Protein AF-A0A1C6CIG7-F1 (afdb_monomer_lite)

pLDDT: mean 85.53, std 14.02, range [39.88, 97.81]

Structure (mmCIF, N/CA/C/O backbone):
data_AF-A0A1C6CIG7-F1
#
_entry.id   AF-A0A1C6CIG7-F1
#
loop_
_atom_site.group_PDB
_atom_site.id
_atom_site.type_symbol
_atom_site.label_atom_id
_atom_site.label_alt_id
_atom_site.label_comp_id
_atom_site.label_asym_id
_atom_site.label_entity_id
_atom_site.label_seq_id
_atom_site.pdbx_PDB_ins_code
_atom_site.Cartn_x
_atom_site.Cartn_y
_atom_site.Cartn_z
_atom_site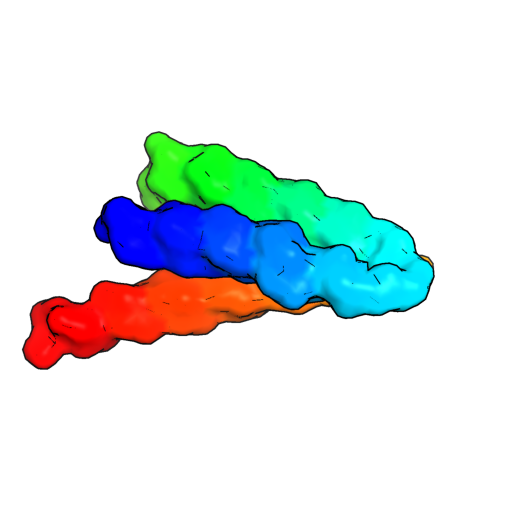.occupancy
_atom_site.B_iso_or_equiv
_atom_site.auth_seq_id
_atom_site.auth_comp_id
_atom_site.auth_asym_id
_atom_site.auth_atom_id
_atom_site.pdbx_PDB_model_num
ATOM 1 N N . MET A 1 1 ? -12.835 -7.648 7.435 1.00 53.84 1 MET A N 1
ATOM 2 C CA . MET A 1 1 ? -11.448 -8.149 7.273 1.00 53.84 1 MET A CA 1
ATOM 3 C C . MET A 1 1 ? -11.303 -9.169 6.145 1.00 53.84 1 MET A C 1
ATOM 5 O O . MET A 1 1 ? -10.548 -8.856 5.241 1.00 53.84 1 MET A O 1
ATOM 9 N N . LYS A 1 2 ? -12.043 -10.296 6.100 1.00 57.88 2 LYS A N 1
ATOM 10 C CA . LYS A 1 2 ? -11.962 -11.260 4.968 1.00 57.88 2 LYS A CA 1
ATOM 11 C C . LYS A 1 2 ? -12.111 -10.609 3.576 1.00 57.88 2 LYS A C 1
ATOM 13 O O . LYS A 1 2 ? -11.256 -10.795 2.729 1.00 57.88 2 LYS A O 1
ATOM 18 N N . ASN A 1 3 ? -13.101 -9.727 3.405 1.00 78.31 3 ASN A N 1
ATOM 19 C CA . ASN A 1 3 ? -13.340 -8.995 2.149 1.00 78.31 3 ASN A CA 1
ATOM 20 C C . ASN A 1 3 ? -12.142 -8.113 1.706 1.00 78.31 3 ASN A C 1
ATOM 22 O O . ASN A 1 3 ? -11.829 -8.041 0.523 1.00 78.31 3 ASN A O 1
ATOM 26 N N . LEU A 1 4 ? -11.422 -7.496 2.651 1.00 81.31 4 LEU A N 1
ATOM 27 C CA . LEU A 1 4 ? -10.256 -6.655 2.354 1.00 81.31 4 LEU A CA 1
ATOM 28 C C . LEU A 1 4 ? -9.069 -7.498 1.873 1.00 81.31 4 LEU A C 1
ATOM 30 O O . LEU A 1 4 ? -8.492 -7.198 0.833 1.00 81.31 4 LEU A O 1
ATOM 34 N N . GLU A 1 5 ? -8.723 -8.561 2.603 1.00 81.75 5 GLU A N 1
ATOM 35 C CA . GLU A 1 5 ? -7.619 -9.447 2.214 1.00 81.75 5 GLU A CA 1
ATOM 36 C C . GLU A 1 5 ? -7.889 -10.120 0.861 1.00 81.75 5 GLU A C 1
ATOM 38 O O . GLU A 1 5 ? -6.992 -10.173 0.020 1.00 81.75 5 GLU A O 1
ATOM 43 N N . ASP A 1 6 ? -9.126 -10.559 0.613 1.00 84.50 6 ASP A N 1
ATOM 44 C CA . ASP A 1 6 ? -9.527 -11.169 -0.658 1.00 84.50 6 ASP A CA 1
ATOM 45 C C . ASP A 1 6 ? -9.373 -10.185 -1.832 1.00 84.50 6 ASP A C 1
ATOM 47 O O . ASP A 1 6 ? -8.773 -10.533 -2.849 1.00 84.50 6 ASP A O 1
ATOM 51 N N . ARG A 1 7 ? -9.799 -8.922 -1.668 1.00 83.50 7 ARG A N 1
ATOM 52 C CA . ARG A 1 7 ? -9.645 -7.866 -2.691 1.00 83.50 7 ARG A CA 1
ATOM 53 C C . ARG A 1 7 ? -8.184 -7.510 -2.969 1.00 83.50 7 ARG A C 1
ATOM 55 O O . ARG A 1 7 ? -7.828 -7.218 -4.112 1.00 83.50 7 ARG A O 1
ATOM 62 N N . LEU A 1 8 ? -7.324 -7.526 -1.949 1.00 82.06 8 LEU A N 1
ATOM 63 C CA . LEU A 1 8 ? -5.886 -7.297 -2.132 1.00 82.06 8 LEU A CA 1
ATOM 64 C C . LEU A 1 8 ? -5.225 -8.485 -2.846 1.00 82.06 8 LEU A C 1
ATOM 66 O O . LEU A 1 8 ? -4.404 -8.282 -3.742 1.00 82.06 8 LEU A O 1
ATOM 70 N N . ASN A 1 9 ? -5.611 -9.716 -2.504 1.00 82.81 9 ASN A N 1
ATOM 71 C CA . ASN A 1 9 ? -5.141 -10.920 -3.189 1.00 82.81 9 ASN A CA 1
ATOM 72 C C . ASN A 1 9 ? -5.581 -10.958 -4.658 1.00 82.81 9 ASN A C 1
ATOM 74 O O . ASN A 1 9 ? -4.761 -11.228 -5.535 1.00 82.81 9 ASN A O 1
ATOM 78 N N . GLU A 1 10 ? -6.836 -10.616 -4.952 1.00 82.75 10 GLU A N 1
ATOM 79 C CA . GLU A 1 10 ? -7.340 -10.509 -6.324 1.00 82.75 10 GLU A CA 1
ATOM 80 C C . GLU A 1 10 ? -6.573 -9.448 -7.126 1.00 82.75 10 GLU A C 1
ATOM 82 O O . GLU A 1 10 ? -6.202 -9.683 -8.279 1.00 82.75 10 GLU A O 1
ATOM 87 N N . ALA A 1 11 ? -6.269 -8.297 -6.520 1.00 78.81 11 ALA A N 1
ATOM 88 C CA . ALA A 1 11 ? -5.502 -7.242 -7.175 1.00 78.81 11 ALA A CA 1
ATOM 89 C C . ALA A 1 11 ? -4.069 -7.676 -7.523 1.00 78.81 11 ALA A C 1
ATOM 91 O O . ALA A 1 11 ? -3.572 -7.293 -8.583 1.00 78.81 11 ALA A O 1
ATOM 92 N N . MET A 1 12 ? -3.424 -8.505 -6.691 1.00 78.19 12 MET A N 1
ATOM 93 C CA . MET A 1 12 ? -2.115 -9.091 -7.020 1.00 78.19 12 MET A CA 1
ATOM 94 C C . MET A 1 12 ? -2.173 -9.981 -8.268 1.00 78.19 12 MET A C 1
ATOM 96 O O . MET A 1 12 ? -1.193 -10.054 -9.001 1.00 78.19 12 MET A O 1
ATOM 100 N N . VAL A 1 13 ? -3.303 -10.640 -8.536 1.00 74.00 13 VAL A N 1
ATOM 101 C CA . VAL A 1 13 ? -3.453 -11.553 -9.682 1.00 74.00 13 VAL A CA 1
ATOM 102 C C . VAL A 1 13 ? -3.914 -10.811 -10.941 1.00 74.00 13 VAL A C 1
ATOM 104 O O . VAL A 1 13 ? -3.390 -11.046 -12.026 1.00 74.00 13 VAL A O 1
ATOM 107 N N . THR A 1 14 ? -4.878 -9.897 -10.817 1.00 71.25 14 THR A N 1
ATOM 108 C CA . THR A 1 14 ? -5.562 -9.260 -11.959 1.00 71.25 14 THR A CA 1
ATOM 109 C C . THR A 1 14 ? -4.829 -8.042 -12.513 1.00 71.25 14 THR A C 1
ATOM 111 O O . THR A 1 14 ? -4.780 -7.859 -13.727 1.00 71.25 14 THR A O 1
ATOM 114 N N . ARG A 1 15 ? -4.201 -7.227 -11.655 1.00 64.69 15 ARG A N 1
ATOM 115 C CA . ARG A 1 15 ? -3.463 -6.019 -12.078 1.00 64.69 15 ARG A CA 1
ATOM 116 C C . ARG A 1 15 ? -2.030 -6.304 -12.527 1.00 64.69 15 ARG A C 1
ATOM 118 O O . ARG A 1 15 ? -1.299 -5.383 -12.869 1.00 64.69 15 ARG A O 1
ATOM 125 N N . CYS A 1 16 ? -1.638 -7.577 -12.553 1.00 59.00 16 CYS A N 1
ATOM 126 C CA . CYS A 1 16 ? -0.291 -8.013 -12.910 1.00 59.00 16 CYS A CA 1
ATOM 127 C C . CYS A 1 16 ? -0.186 -8.641 -14.314 1.00 59.00 16 CYS A C 1
ATOM 129 O O . CYS A 1 16 ? 0.826 -9.273 -14.623 1.00 59.00 16 CYS A O 1
ATOM 131 N N . TYR A 1 17 ? -1.160 -8.425 -15.206 1.00 49.53 17 TYR A N 1
ATOM 132 C CA . TYR A 1 17 ? -1.062 -8.768 -16.636 1.00 49.53 17 TYR A CA 1
ATOM 133 C C . TYR A 1 17 ? -0.538 -7.559 -17.449 1.00 49.53 17 TYR A C 1
ATOM 135 O O . TYR A 1 17 ? -1.099 -6.476 -17.348 1.00 49.53 17 TYR A O 1
ATOM 143 N N . GLY A 1 18 ? 0.561 -7.707 -18.216 1.00 54.44 18 GLY A N 1
ATOM 144 C CA . GLY A 1 18 ? 1.201 -6.613 -18.999 1.00 54.44 18 GLY A CA 1
ATOM 145 C C . GLY A 1 18 ? 2.743 -6.707 -19.125 1.00 54.44 18 GLY A C 1
ATOM 146 O O . GLY A 1 18 ? 3.316 -7.610 -18.523 1.00 54.44 18 GLY A O 1
ATOM 147 N N . PRO A 1 19 ? 3.437 -5.837 -19.886 1.00 57.06 19 PRO A N 1
ATOM 148 C CA . PRO A 1 19 ? 4.896 -5.910 -20.088 1.00 57.06 19 PRO A CA 1
ATOM 149 C C . PRO A 1 19 ? 5.753 -5.225 -19.005 1.00 57.06 19 PRO A C 1
ATOM 151 O O . PRO A 1 19 ? 6.939 -5.521 -18.913 1.00 57.06 19 PRO A O 1
ATOM 154 N N . ASP A 1 20 ? 5.179 -4.352 -18.176 1.00 75.62 20 ASP A N 1
ATOM 155 C CA . ASP A 1 20 ? 5.923 -3.603 -17.155 1.00 75.62 20 ASP A CA 1
ATOM 156 C C . ASP A 1 20 ? 6.181 -4.481 -15.916 1.00 75.62 20 ASP A C 1
ATOM 158 O O . ASP A 1 20 ? 5.279 -4.772 -15.124 1.00 75.62 20 ASP A O 1
ATOM 162 N N . ALA A 1 21 ? 7.400 -5.010 -15.811 1.00 82.31 21 ALA A N 1
ATOM 163 C CA . ALA A 1 21 ? 7.796 -5.932 -14.749 1.00 82.31 21 ALA A CA 1
ATOM 164 C C . ALA A 1 21 ? 8.139 -5.208 -13.437 1.00 82.31 21 ALA A C 1
ATOM 166 O O . ALA A 1 21 ? 7.861 -5.743 -12.357 1.00 82.31 21 ALA A O 1
ATOM 167 N N . ASP A 1 22 ? 8.700 -4.002 -13.526 1.00 87.50 22 ASP A N 1
ATOM 168 C CA . ASP A 1 22 ? 9.180 -3.245 -12.374 1.00 87.50 22 ASP A CA 1
ATOM 169 C C . ASP A 1 22 ? 8.012 -2.627 -11.608 1.00 87.50 22 ASP A C 1
ATOM 171 O O . ASP A 1 22 ? 7.926 -2.822 -10.390 1.00 87.50 22 ASP A O 1
ATOM 175 N N . TYR A 1 23 ? 7.038 -2.021 -12.298 1.00 89.69 23 TYR A N 1
ATOM 176 C CA . TYR A 1 23 ? 5.796 -1.562 -11.671 1.00 89.69 23 TYR A CA 1
ATOM 177 C C . TYR A 1 23 ? 5.105 -2.676 -10.899 1.00 89.69 23 TYR A C 1
ATOM 179 O O . TYR A 1 2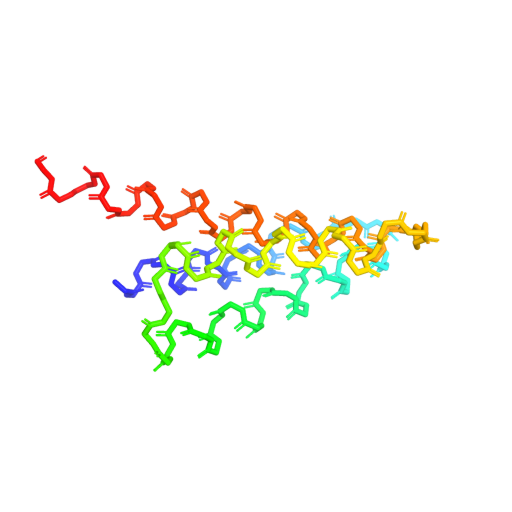3 ? 4.761 -2.522 -9.725 1.00 89.69 23 TYR A O 1
ATOM 187 N N . LYS A 1 24 ? 4.939 -3.845 -11.523 1.00 86.88 24 LYS A N 1
ATOM 188 C CA . LYS A 1 24 ? 4.274 -4.984 -10.879 1.00 86.88 24 LYS A CA 1
ATOM 189 C C . LYS A 1 24 ? 5.016 -5.459 -9.652 1.00 86.88 24 LYS A C 1
ATOM 191 O O . LYS A 1 24 ? 4.381 -5.796 -8.653 1.00 86.88 24 LYS A O 1
ATOM 196 N N . ARG A 1 25 ? 6.346 -5.511 -9.720 1.00 88.88 25 ARG A N 1
ATOM 197 C CA . ARG A 1 25 ? 7.156 -5.921 -8.580 1.00 88.88 25 ARG A CA 1
ATOM 198 C C . ARG A 1 25 ? 6.929 -4.972 -7.405 1.00 88.88 25 ARG A C 1
ATOM 200 O O . ARG A 1 25 ? 6.605 -5.450 -6.319 1.00 88.88 25 ARG A O 1
ATOM 207 N N . GLY A 1 26 ? 6.994 -3.662 -7.639 1.00 92.31 26 GLY A N 1
ATOM 208 C CA . GLY A 1 26 ? 6.716 -2.658 -6.610 1.00 92.31 26 GLY A CA 1
ATOM 209 C C . GLY A 1 26 ? 5.298 -2.773 -6.051 1.00 92.31 26 GLY A C 1
ATOM 210 O O . GLY A 1 26 ? 5.095 -2.793 -4.836 1.00 92.31 26 GLY A O 1
ATOM 211 N N . TYR A 1 27 ? 4.317 -2.955 -6.935 1.00 92.38 27 TYR A N 1
ATOM 212 C CA . TYR A 1 27 ? 2.911 -3.104 -6.572 1.00 92.38 27 TYR A CA 1
ATOM 213 C C . TYR A 1 27 ? 2.659 -4.338 -5.688 1.00 92.38 27 TYR A C 1
ATOM 215 O O . TYR A 1 27 ? 2.021 -4.243 -4.638 1.00 92.38 27 TYR A O 1
ATOM 223 N N . ILE A 1 28 ? 3.194 -5.505 -6.064 1.00 91.25 28 ILE A N 1
ATOM 224 C CA . ILE A 1 28 ? 3.054 -6.752 -5.295 1.00 91.25 28 ILE A CA 1
ATOM 225 C C . ILE A 1 28 ? 3.766 -6.648 -3.943 1.00 91.25 28 ILE A C 1
ATOM 227 O O . ILE A 1 28 ? 3.227 -7.107 -2.932 1.00 91.25 28 ILE A O 1
ATOM 231 N N . GLU A 1 29 ? 4.975 -6.082 -3.897 1.00 93.50 29 GLU A N 1
ATOM 232 C CA . GLU A 1 29 ? 5.723 -5.931 -2.644 1.00 93.50 29 GLU A CA 1
ATOM 233 C C . GLU A 1 29 ? 4.966 -5.045 -1.643 1.00 93.50 29 GLU A C 1
ATOM 235 O O . GLU A 1 29 ? 4.815 -5.427 -0.476 1.00 93.50 29 GLU A O 1
ATOM 240 N N . ALA A 1 30 ? 4.387 -3.939 -2.114 1.00 95.44 30 ALA A N 1
ATOM 241 C CA . ALA A 1 30 ? 3.552 -3.055 -1.308 1.00 95.44 30 ALA A CA 1
ATOM 242 C C . ALA A 1 30 ? 2.232 -3.713 -0.858 1.00 95.44 30 ALA A C 1
ATOM 244 O O . ALA A 1 30 ? 1.839 -3.568 0.300 1.00 95.44 30 ALA A O 1
ATOM 245 N N . LEU A 1 31 ? 1.571 -4.516 -1.702 1.00 94.19 31 LEU A N 1
ATOM 246 C CA . LEU A 1 31 ? 0.379 -5.267 -1.279 1.00 94.19 31 LEU A CA 1
ATOM 247 C C . LEU A 1 31 ? 0.696 -6.342 -0.232 1.00 94.19 31 LEU A C 1
ATOM 249 O O . LEU A 1 31 ? -0.041 -6.495 0.744 1.00 94.19 31 LEU A O 1
ATOM 253 N N . LYS A 1 32 ? 1.820 -7.054 -0.373 1.00 93.88 32 LYS A N 1
ATOM 254 C CA . LYS A 1 32 ? 2.295 -7.998 0.653 1.00 93.88 32 LYS A CA 1
ATOM 255 C C . LYS A 1 32 ? 2.608 -7.288 1.965 1.00 93.88 32 LYS A C 1
ATOM 257 O O . LYS A 1 32 ? 2.349 -7.849 3.029 1.00 93.88 32 LYS A O 1
ATOM 262 N N . PHE A 1 33 ? 3.178 -6.086 1.903 1.00 95.81 33 PHE A N 1
ATOM 263 C CA . PHE A 1 33 ? 3.382 -5.245 3.077 1.00 95.81 33 PHE A CA 1
ATOM 264 C C . PHE A 1 33 ? 2.048 -4.886 3.737 1.00 95.81 33 PHE A C 1
ATOM 266 O O . PHE A 1 33 ? 1.878 -5.184 4.918 1.00 95.81 33 PHE A O 1
ATOM 273 N N . ALA A 1 34 ? 1.080 -4.371 2.974 1.00 95.56 34 ALA A N 1
ATOM 274 C CA . ALA A 1 34 ? -0.238 -4.015 3.491 1.00 95.56 34 ALA A CA 1
ATOM 275 C C . ALA A 1 34 ? -0.934 -5.206 4.167 1.00 95.56 34 ALA A C 1
ATOM 277 O O . ALA A 1 34 ? -1.389 -5.087 5.299 1.00 95.56 34 ALA A O 1
ATOM 278 N N . LEU A 1 35 ? -0.923 -6.390 3.543 1.00 92.75 35 LEU A N 1
ATOM 279 C CA . LEU A 1 35 ? -1.474 -7.618 4.132 1.00 92.75 35 LEU A CA 1
ATOM 280 C C . LEU A 1 35 ? -0.811 -8.003 5.461 1.00 92.75 35 LEU A C 1
ATOM 282 O O . LEU A 1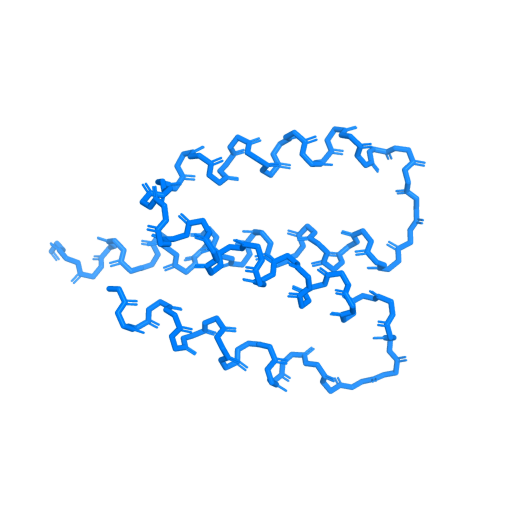 35 ? -1.491 -8.462 6.376 1.00 92.75 35 LEU A O 1
ATOM 286 N N . ARG A 1 36 ? 0.511 -7.829 5.597 1.00 95.94 36 ARG A N 1
ATOM 287 C CA . ARG A 1 36 ? 1.187 -8.048 6.887 1.00 95.94 36 ARG A CA 1
ATOM 288 C C . ARG A 1 36 ? 0.744 -7.016 7.920 1.00 95.94 36 ARG A C 1
ATOM 290 O O . ARG A 1 36 ? 0.441 -7.393 9.044 1.00 95.94 36 ARG A O 1
ATOM 297 N N . LYS A 1 37 ? 0.657 -5.744 7.530 1.00 95.81 37 LYS A N 1
ATOM 298 C CA . LYS A 1 37 ? 0.271 -4.643 8.421 1.00 95.81 37 LYS A CA 1
ATOM 299 C C . LYS A 1 37 ? -1.188 -4.688 8.864 1.00 95.81 37 LYS A C 1
ATOM 301 O O . LYS A 1 37 ? -1.476 -4.380 10.016 1.00 95.81 37 LYS A O 1
ATOM 306 N N . HIS A 1 38 ? -2.089 -5.211 8.036 1.00 92.56 38 HIS A N 1
ATOM 307 C CA . HIS A 1 38 ? -3.463 -5.518 8.451 1.00 92.56 38 HIS A CA 1
ATOM 308 C C . HIS A 1 38 ? -3.511 -6.518 9.608 1.00 92.56 38 HIS A C 1
ATOM 310 O O . HIS A 1 38 ? -4.286 -6.331 10.541 1.00 92.56 38 HIS A O 1
ATOM 316 N N . LYS A 1 39 ? -2.636 -7.533 9.614 1.00 91.88 39 LYS A N 1
ATOM 317 C CA . LYS A 1 39 ? -2.521 -8.495 10.732 1.00 91.88 39 LYS A CA 1
ATOM 318 C C . LYS A 1 39 ? -1.947 -7.867 12.003 1.00 91.88 39 LYS A C 1
ATOM 320 O O . LYS A 1 39 ? -2.151 -8.397 13.090 1.00 91.88 39 LYS A O 1
ATOM 325 N N . GLU A 1 40 ? -1.250 -6.743 11.865 1.00 94.56 40 GLU A N 1
ATOM 326 C CA . GLU A 1 40 ? -0.761 -5.910 12.966 1.00 94.56 40 GLU A CA 1
ATOM 327 C C . GLU A 1 40 ? -1.790 -4.840 13.395 1.00 94.56 40 GLU A C 1
ATOM 329 O O . GLU A 1 40 ? -1.480 -4.008 14.242 1.00 94.56 40 GLU A O 1
ATOM 334 N N . ASN A 1 41 ? -3.016 -4.867 12.853 1.00 92.50 41 ASN A N 1
ATOM 335 C CA . ASN A 1 41 ? -4.097 -3.907 13.114 1.00 92.50 41 ASN A CA 1
ATOM 336 C C . ASN A 1 41 ? -3.763 -2.451 12.748 1.00 92.50 41 ASN A C 1
ATOM 338 O O . ASN A 1 41 ? -4.230 -1.524 13.411 1.00 92.50 41 ASN A O 1
ATOM 342 N N . TRP A 1 42 ? -2.983 -2.237 11.685 1.00 96.19 42 TRP A N 1
ATOM 343 C CA . TRP A 1 42 ? -2.784 -0.893 11.143 1.00 96.19 42 TRP A CA 1
ATOM 344 C C . TRP A 1 42 ? -4.111 -0.270 10.703 1.00 96.19 42 TRP A C 1
ATOM 346 O O . TRP A 1 42 ? -4.914 -0.880 9.991 1.00 96.19 42 TRP A O 1
ATOM 356 N N . SER A 1 43 ? -4.327 0.969 11.125 1.00 95.12 43 SER A N 1
ATOM 357 C CA . SER A 1 43 ? -5.478 1.782 10.754 1.00 95.12 43 SER A CA 1
ATOM 358 C C . SER A 1 43 ? -5.272 2.469 9.402 1.00 95.12 43 SER A C 1
ATOM 360 O O . SER A 1 43 ? -4.159 2.539 8.881 1.00 95.12 43 SER A O 1
ATOM 362 N N . ILE A 1 44 ? -6.345 3.044 8.845 1.00 95.62 44 ILE A N 1
ATOM 363 C CA . ILE A 1 44 ? -6.262 3.884 7.636 1.00 95.62 44 ILE A CA 1
ATOM 364 C C . ILE A 1 44 ? -5.236 5.010 7.832 1.00 95.62 44 ILE A C 1
ATOM 366 O O . ILE A 1 44 ? -4.405 5.234 6.958 1.00 95.62 44 ILE A O 1
ATOM 370 N N . LYS A 1 45 ? -5.230 5.653 9.008 1.00 96.12 45 LYS A N 1
ATOM 371 C CA . LYS A 1 45 ? -4.295 6.742 9.327 1.00 96.12 45 LYS A CA 1
ATOM 372 C C . LYS A 1 45 ? -2.838 6.287 9.323 1.00 96.12 45 LYS A C 1
ATOM 374 O O . LYS A 1 45 ? -1.978 7.048 8.889 1.00 96.12 45 LYS A O 1
ATOM 379 N N . ASP A 1 46 ? -2.558 5.065 9.774 1.00 97.69 46 ASP A N 1
ATOM 380 C CA . ASP A 1 46 ? -1.199 4.513 9.739 1.00 97.69 46 ASP A CA 1
ATOM 381 C C . ASP A 1 46 ? -0.725 4.347 8.290 1.00 97.69 46 ASP A C 1
ATOM 383 O O . ASP A 1 46 ? 0.389 4.740 7.952 1.00 97.69 46 ASP A O 1
ATOM 387 N N . PHE A 1 47 ? -1.603 3.874 7.399 1.00 97.38 47 PHE A N 1
ATOM 388 C CA . PHE A 1 47 ? -1.304 3.795 5.967 1.00 97.38 47 PHE A CA 1
ATOM 389 C C . PHE A 1 47 ? -1.196 5.168 5.285 1.00 97.38 47 PHE A C 1
ATOM 391 O O . PHE A 1 47 ? -0.379 5.328 4.383 1.00 97.38 47 PHE A O 1
ATOM 398 N N . GLU A 1 48 ? -1.969 6.175 5.698 1.00 97.38 48 GLU A N 1
ATOM 399 C CA . GLU A 1 48 ? -1.830 7.552 5.194 1.00 97.38 48 GLU A CA 1
ATOM 400 C C . GLU A 1 48 ? -0.499 8.199 5.612 1.00 97.38 48 GLU A C 1
ATOM 402 O O . GLU A 1 48 ? 0.071 9.003 4.871 1.00 97.38 48 GLU A O 1
ATOM 407 N N . VAL A 1 49 ? -0.003 7.890 6.814 1.00 97.81 49 VAL A N 1
ATOM 408 C CA . VAL A 1 49 ? 1.332 8.311 7.265 1.00 97.81 49 VAL A CA 1
ATOM 409 C C . VAL A 1 49 ? 2.406 7.593 6.451 1.00 97.81 49 VAL A C 1
ATOM 411 O O . VAL A 1 49 ? 3.244 8.263 5.855 1.00 97.81 49 VAL A O 1
ATOM 414 N N . ASP A 1 50 ? 2.324 6.267 6.336 1.00 97.62 50 ASP A N 1
ATOM 415 C CA . ASP A 1 50 ? 3.283 5.452 5.578 1.00 97.62 50 ASP A CA 1
ATOM 416 C C . ASP A 1 50 ? 3.344 5.834 4.093 1.00 97.62 50 ASP A C 1
ATOM 418 O O . ASP A 1 50 ? 4.428 5.903 3.516 1.00 97.62 50 ASP A O 1
ATOM 422 N N . LEU A 1 51 ? 2.204 6.174 3.479 1.00 97.44 51 LEU A N 1
ATOM 423 C CA . LEU A 1 51 ? 2.167 6.680 2.108 1.00 97.44 51 LEU A CA 1
ATOM 424 C C . LEU A 1 51 ? 2.935 7.999 1.976 1.00 97.44 51 LEU A C 1
ATOM 426 O O . LEU A 1 51 ? 3.758 8.123 1.073 1.00 97.44 51 LEU A O 1
ATOM 430 N N . ARG A 1 52 ? 2.702 8.968 2.871 1.00 97.44 52 ARG A N 1
ATOM 431 C CA . ARG A 1 52 ? 3.407 10.262 2.843 1.00 97.44 52 ARG A CA 1
ATOM 432 C C . ARG A 1 52 ? 4.905 10.097 3.081 1.00 97.44 52 ARG A C 1
ATOM 434 O O . ARG A 1 52 ? 5.708 10.724 2.390 1.00 97.44 52 ARG A O 1
ATOM 441 N N . ASP A 1 53 ? 5.280 9.238 4.024 1.00 96.88 53 ASP A N 1
ATOM 442 C CA . ASP A 1 53 ? 6.681 8.935 4.307 1.00 96.88 53 ASP A CA 1
ATOM 443 C C . ASP A 1 53 ? 7.342 8.236 3.114 1.00 96.88 53 ASP A C 1
ATOM 445 O O . ASP A 1 53 ? 8.458 8.584 2.730 1.00 96.88 53 ASP A O 1
ATOM 449 N N . THR A 1 54 ? 6.639 7.307 2.464 1.00 95.25 54 THR A N 1
ATOM 450 C CA . THR A 1 54 ? 7.106 6.630 1.248 1.00 95.25 54 THR A CA 1
ATOM 451 C C . THR A 1 54 ? 7.259 7.606 0.082 1.00 95.25 54 THR A C 1
ATOM 453 O O . THR A 1 54 ? 8.286 7.579 -0.594 1.00 95.25 54 THR A O 1
ATOM 456 N N . GLU A 1 55 ? 6.294 8.503 -0.143 1.00 95.06 55 GLU A N 1
ATOM 457 C CA . GLU A 1 55 ? 6.375 9.544 -1.178 1.00 95.06 55 GLU A CA 1
ATOM 458 C C . GLU A 1 55 ? 7.599 10.443 -0.971 1.00 95.06 55 GLU A C 1
ATOM 460 O O . GLU A 1 55 ? 8.340 10.689 -1.922 1.00 95.06 55 GLU A O 1
ATOM 465 N N . LYS A 1 56 ? 7.860 10.857 0.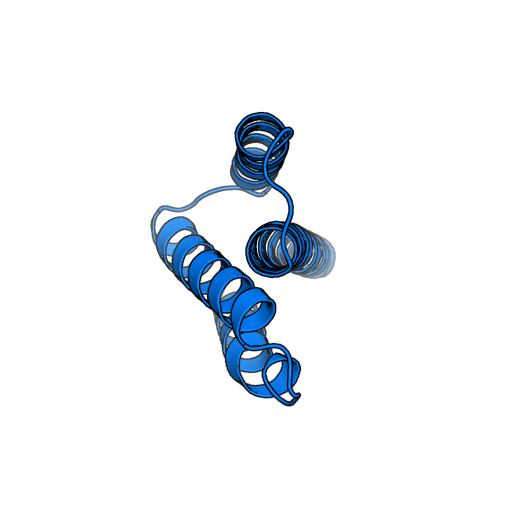274 1.00 94.94 56 LYS A N 1
ATOM 466 C CA . LYS A 1 56 ? 9.027 11.670 0.632 1.00 94.94 56 LYS A CA 1
ATOM 467 C C . LYS A 1 56 ? 10.344 10.907 0.470 1.00 94.94 56 LYS A C 1
ATOM 469 O O . LYS A 1 56 ? 11.294 11.422 -0.110 1.00 94.94 56 LYS A O 1
ATOM 474 N N . ASN A 1 57 ? 10.414 9.671 0.961 1.00 93.19 57 ASN A N 1
ATOM 475 C CA . ASN A 1 57 ? 11.630 8.855 0.887 1.00 93.19 57 ASN A CA 1
ATOM 476 C C . ASN A 1 57 ? 11.988 8.481 -0.555 1.00 93.19 57 ASN A C 1
ATOM 478 O O . ASN A 1 57 ? 13.161 8.290 -0.874 1.00 93.19 57 ASN A O 1
ATOM 482 N N . LEU A 1 58 ? 10.982 8.391 -1.425 1.00 90.81 58 LEU A N 1
ATOM 483 C CA . LEU A 1 58 ? 11.152 8.069 -2.833 1.00 90.81 58 LEU A CA 1
ATOM 484 C C . LEU A 1 58 ? 11.131 9.303 -3.740 1.00 90.81 58 LEU A C 1
ATOM 486 O O . LEU A 1 58 ? 11.160 9.128 -4.953 1.00 90.81 58 LEU A O 1
ATOM 490 N N . GLU A 1 59 ? 11.094 10.531 -3.213 1.00 88.88 59 GLU A N 1
ATOM 491 C CA . GLU A 1 59 ? 10.916 11.762 -4.003 1.00 88.88 59 GLU A CA 1
ATOM 492 C C . GLU A 1 59 ? 11.919 11.857 -5.166 1.00 88.88 59 GLU A C 1
ATOM 494 O O . GLU A 1 59 ? 11.509 12.063 -6.305 1.00 88.88 59 GLU A O 1
ATOM 499 N N . ASN A 1 60 ? 13.194 11.554 -4.902 1.00 89.06 60 ASN A N 1
ATOM 500 C CA . ASN A 1 60 ? 14.284 11.598 -5.887 1.00 89.06 60 ASN A CA 1
ATOM 501 C C . ASN A 1 60 ? 14.505 10.284 -6.658 1.00 89.06 60 ASN A C 1
ATOM 503 O O . ASN A 1 60 ? 15.451 10.178 -7.434 1.00 89.06 60 ASN A O 1
ATOM 507 N N . PHE A 1 61 ? 13.683 9.262 -6.415 1.00 85.31 61 PHE A N 1
ATOM 508 C CA . PHE A 1 61 ? 13.729 8.016 -7.173 1.00 85.31 61 PHE A CA 1
ATOM 509 C C . PHE A 1 61 ? 12.768 8.111 -8.356 1.00 85.31 61 PHE A C 1
ATOM 511 O O . PHE A 1 61 ? 11.588 8.427 -8.192 1.00 85.31 61 PHE A O 1
ATOM 518 N N . GLU A 1 62 ? 13.268 7.805 -9.545 1.00 80.12 62 GLU A N 1
ATOM 519 C CA . GLU A 1 62 ? 12.469 7.660 -10.759 1.00 80.12 62 GLU A CA 1
ATOM 520 C C . GLU A 1 62 ? 12.397 6.179 -11.136 1.00 80.12 62 GLU A C 1
ATOM 522 O O . GLU A 1 62 ? 13.355 5.431 -10.930 1.00 80.12 62 GLU A O 1
ATOM 527 N N . GLY A 1 63 ? 11.250 5.747 -11.659 1.00 86.12 63 GLY A N 1
ATOM 528 C CA . GLY A 1 63 ? 11.077 4.393 -12.174 1.00 86.12 63 GLY A CA 1
ATOM 529 C C . GLY A 1 63 ? 9.723 3.774 -11.853 1.00 86.12 63 GLY A C 1
ATOM 530 O O . GLY A 1 63 ? 9.123 4.018 -10.802 1.00 86.12 63 GLY A O 1
ATOM 531 N N . GLU A 1 64 ? 9.293 2.897 -12.754 1.00 89.06 64 GLU A N 1
ATOM 532 C CA . GLU A 1 64 ? 8.019 2.176 -12.715 1.00 89.06 64 GLU A CA 1
ATOM 533 C C . GLU A 1 64 ? 7.836 1.406 -11.391 1.00 89.06 64 GLU A C 1
ATOM 535 O O . GLU A 1 64 ? 6.748 1.393 -10.815 1.00 89.06 64 GLU A O 1
ATOM 540 N N . TYR A 1 65 ? 8.920 0.882 -10.801 1.00 89.81 65 TYR A N 1
ATOM 541 C CA . TYR A 1 65 ? 8.902 0.225 -9.486 1.00 89.81 65 TYR A CA 1
ATOM 542 C C . TYR A 1 65 ? 8.342 1.101 -8.352 1.00 89.81 65 TYR A C 1
ATOM 544 O O . TYR A 1 65 ? 7.497 0.651 -7.570 1.00 89.81 65 TYR A O 1
ATOM 552 N N . LYS A 1 66 ? 8.774 2.366 -8.267 1.00 91.75 66 LYS A N 1
ATOM 553 C CA . LYS A 1 66 ? 8.259 3.332 -7.280 1.00 91.75 66 LYS A CA 1
ATOM 554 C C . LYS A 1 66 ? 6.776 3.590 -7.516 1.00 91.75 66 LYS A C 1
ATOM 556 O O . LYS A 1 66 ? 5.995 3.609 -6.565 1.00 91.75 66 LYS A O 1
ATOM 561 N N . GLU A 1 67 ? 6.386 3.784 -8.771 1.00 91.62 67 GLU A N 1
ATOM 562 C CA . GLU A 1 67 ? 4.991 4.036 -9.136 1.00 91.62 67 GLU A CA 1
ATOM 563 C C . GLU A 1 67 ? 4.090 2.864 -8.741 1.00 91.62 67 GLU A C 1
ATOM 565 O O . GLU A 1 67 ? 2.980 3.078 -8.243 1.00 91.62 67 GLU A O 1
ATOM 570 N N . GLY A 1 68 ? 4.598 1.636 -8.870 1.00 92.88 68 GLY A N 1
ATOM 571 C CA . GLY A 1 68 ? 3.958 0.418 -8.389 1.00 92.88 68 GLY A CA 1
ATOM 572 C C . GLY A 1 68 ? 3.692 0.445 -6.886 1.00 92.88 68 GLY A C 1
ATOM 573 O O . GLY A 1 68 ? 2.553 0.234 -6.459 1.00 92.88 68 GLY A O 1
ATOM 574 N N . ILE A 1 69 ? 4.713 0.766 -6.082 1.00 94.75 69 ILE A N 1
ATOM 575 C CA . ILE A 1 69 ? 4.590 0.881 -4.617 1.00 94.75 69 ILE A CA 1
ATOM 576 C C . ILE A 1 69 ? 3.517 1.908 -4.242 1.00 94.75 69 ILE A C 1
ATOM 578 O O . ILE A 1 69 ? 2.578 1.594 -3.506 1.00 94.75 69 ILE A O 1
ATOM 582 N N . LEU A 1 70 ? 3.629 3.129 -4.774 1.00 94.81 70 LEU A N 1
ATOM 583 C CA . LEU A 1 70 ? 2.716 4.225 -4.443 1.00 94.81 70 LEU A CA 1
ATOM 584 C C . LEU A 1 70 ? 1.275 3.907 -4.858 1.00 94.81 70 LEU A C 1
ATOM 586 O O . LEU A 1 70 ? 0.331 4.176 -4.112 1.00 94.81 70 LEU A O 1
ATOM 590 N N . SER A 1 71 ? 1.100 3.291 -6.029 1.00 94.25 71 SER A N 1
ATOM 591 C CA . SER A 1 71 ? -0.211 2.878 -6.531 1.00 94.25 71 SER A CA 1
ATOM 592 C C . SER A 1 71 ? -0.867 1.826 -5.636 1.00 94.25 71 SER A C 1
ATOM 594 O O . SER A 1 71 ? -2.066 1.914 -5.366 1.00 94.25 71 SER A O 1
ATOM 596 N N . ALA A 1 72 ? -0.102 0.845 -5.150 1.00 94.50 72 ALA A N 1
ATOM 597 C CA . ALA A 1 72 ? -0.607 -0.201 -4.264 1.00 94.50 72 ALA A CA 1
ATOM 598 C C . ALA A 1 72 ? -1.014 0.340 -2.887 1.00 94.50 72 ALA A C 1
ATOM 600 O O . ALA A 1 72 ? -2.078 -0.028 -2.385 1.00 94.50 72 ALA A O 1
ATOM 601 N N . LEU A 1 73 ? -0.224 1.245 -2.298 1.00 96.19 73 LEU A N 1
ATOM 602 C CA . LEU A 1 73 ? -0.565 1.886 -1.022 1.00 96.19 73 LEU A CA 1
ATOM 603 C C . LEU A 1 73 ? -1.846 2.726 -1.141 1.00 96.19 73 LEU A C 1
ATOM 605 O O . LEU A 1 73 ? -2.769 2.562 -0.341 1.00 96.19 73 LEU A O 1
ATOM 609 N N . LYS A 1 74 ? -1.961 3.546 -2.196 1.00 95.88 74 LYS A N 1
ATOM 610 C CA . LYS A 1 74 ? -3.180 4.324 -2.498 1.00 95.88 74 LYS A CA 1
ATOM 611 C C . LYS A 1 74 ? -4.394 3.421 -2.707 1.00 95.88 74 LYS A C 1
ATOM 613 O O . LYS A 1 74 ? -5.485 3.708 -2.218 1.00 95.88 74 LYS A O 1
ATOM 618 N N . PHE A 1 75 ? -4.212 2.310 -3.417 1.00 94.44 75 PHE A N 1
ATOM 619 C CA . PHE A 1 75 ? -5.271 1.331 -3.634 1.00 94.44 75 PHE A CA 1
ATOM 620 C C . PHE A 1 75 ? -5.731 0.669 -2.330 1.00 94.44 75 PHE A C 1
ATOM 622 O O . PHE A 1 75 ? -6.936 0.548 -2.114 1.00 94.44 75 PHE A O 1
ATOM 629 N N . ASN A 1 76 ? -4.797 0.285 -1.457 1.00 94.69 76 ASN A N 1
ATOM 630 C CA . ASN A 1 76 ? -5.113 -0.273 -0.146 1.00 94.69 76 ASN A CA 1
ATOM 631 C C . ASN A 1 76 ? -5.963 0.696 0.688 1.00 94.69 76 ASN A C 1
ATOM 633 O O . ASN A 1 76 ? -7.037 0.305 1.143 1.00 94.69 76 ASN A O 1
ATOM 637 N N . ILE A 1 77 ? -5.530 1.957 0.812 1.00 95.56 77 ILE A N 1
ATOM 638 C CA . ILE A 1 77 ? -6.267 3.006 1.538 1.00 95.56 77 ILE A CA 1
ATOM 639 C C . ILE A 1 77 ? -7.693 3.126 0.990 1.00 95.56 77 ILE A C 1
ATOM 641 O O . ILE A 1 77 ? -8.653 2.980 1.743 1.00 95.56 77 ILE A O 1
ATOM 645 N N . LYS A 1 78 ? -7.844 3.245 -0.336 1.00 93.62 78 LYS A N 1
ATOM 646 C CA . LYS A 1 78 ? -9.157 3.346 -0.988 1.00 93.62 78 LYS A CA 1
ATOM 647 C C . LYS A 1 78 ? -10.072 2.151 -0.693 1.00 93.62 78 LYS A C 1
ATOM 649 O O . LYS A 1 78 ? -11.284 2.316 -0.549 1.00 93.62 78 LYS A O 1
ATOM 654 N N . ILE A 1 79 ? -9.532 0.929 -0.634 1.00 91.75 79 ILE A N 1
ATOM 655 C CA . ILE A 1 79 ? -10.337 -0.247 -0.272 1.00 91.75 79 ILE 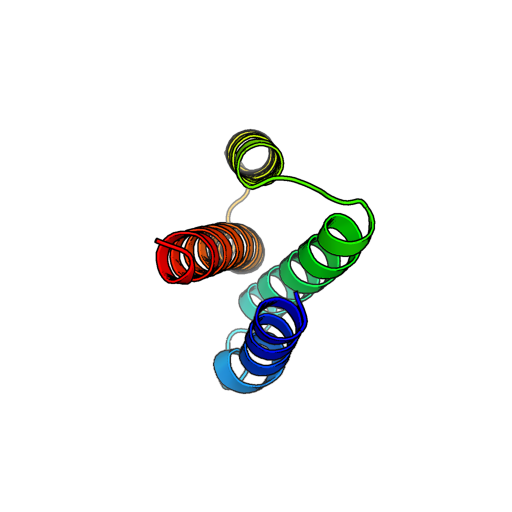A CA 1
ATOM 656 C C . ILE A 1 79 ? -10.754 -0.190 1.196 1.00 91.75 79 ILE A C 1
ATOM 658 O O . ILE A 1 79 ? -11.902 -0.521 1.507 1.00 91.75 79 ILE A O 1
ATOM 662 N N . MET A 1 80 ? -9.844 0.189 2.093 1.00 90.94 80 MET A N 1
ATOM 663 C CA . MET A 1 80 ? -10.158 0.300 3.515 1.00 90.94 80 MET A CA 1
ATOM 664 C C . MET A 1 80 ? -11.274 1.317 3.747 1.00 90.94 80 MET A C 1
ATOM 666 O O . MET A 1 80 ? -12.250 0.981 4.411 1.00 90.94 80 MET A O 1
ATOM 670 N N . GLU A 1 81 ? -11.178 2.502 3.139 1.00 90.75 81 GLU A N 1
ATOM 671 C CA . GLU A 1 81 ? -12.210 3.544 3.198 1.00 90.75 81 GLU A CA 1
ATOM 672 C C . GLU A 1 81 ? -13.570 3.010 2.732 1.00 90.75 81 GLU A C 1
ATOM 674 O O . GLU A 1 81 ? -14.556 3.086 3.466 1.00 90.75 81 GLU A O 1
ATOM 679 N N . ALA A 1 82 ? -13.611 2.366 1.559 1.00 86.50 82 ALA A N 1
ATOM 680 C CA . ALA A 1 82 ? -14.838 1.774 1.029 1.00 86.50 82 ALA A CA 1
ATOM 681 C C . ALA A 1 82 ? -15.426 0.706 1.968 1.00 86.50 82 ALA A C 1
ATOM 683 O O . ALA A 1 82 ? -16.636 0.638 2.149 1.00 86.50 82 ALA A O 1
ATOM 684 N N . SER A 1 83 ? -14.571 -0.094 2.608 1.00 78.06 83 SER A N 1
ATOM 685 C CA . SER A 1 83 ? -14.994 -1.146 3.543 1.00 78.06 83 SER A CA 1
ATOM 686 C C . SER A 1 83 ? -15.470 -0.590 4.891 1.00 78.06 83 SER A C 1
ATOM 688 O O . SER A 1 83 ? -16.217 -1.262 5.596 1.00 78.06 83 SER A O 1
ATOM 690 N N . THR A 1 84 ? -15.038 0.616 5.276 1.00 64.50 84 THR A N 1
ATOM 691 C CA . THR A 1 84 ? -15.539 1.306 6.478 1.00 64.50 84 THR A CA 1
ATOM 692 C C . THR A 1 84 ? -16.885 1.991 6.252 1.00 64.50 84 THR A C 1
ATOM 694 O O . THR A 1 84 ? -17.671 2.094 7.190 1.00 64.50 84 THR A O 1
ATOM 697 N N . SER A 1 85 ? -17.180 2.417 5.019 1.00 58.97 85 SER A N 1
ATOM 698 C CA . SER A 1 85 ? -18.455 3.054 4.660 1.00 58.97 85 SER A CA 1
ATOM 699 C C . SER A 1 85 ? -19.628 2.073 4.545 1.00 58.97 85 SER A C 1
ATOM 701 O O . SER A 1 85 ? -20.770 2.495 4.665 1.00 58.97 85 SER A O 1
ATOM 703 N N . GLU A 1 86 ? -19.374 0.775 4.359 1.00 52.75 86 GLU A N 1
ATOM 704 C CA . GLU A 1 86 ? -20.413 -0.273 4.287 1.00 52.75 86 GLU A CA 1
ATOM 705 C C . GLU A 1 86 ? -20.976 -0.695 5.666 1.00 52.75 86 GLU A C 1
ATOM 707 O O . GLU A 1 86 ? -21.798 -1.606 5.745 1.00 52.75 86 GLU A O 1
ATOM 712 N N . CYS A 1 87 ? -20.557 -0.036 6.755 1.00 39.88 87 CYS A N 1
ATOM 713 C CA . CYS A 1 87 ? -21.017 -0.289 8.128 1.00 39.88 87 CYS A CA 1
ATOM 714 C C . CYS A 1 87 ? -21.880 0.845 8.729 1.00 39.88 87 CYS A C 1
ATOM 716 O O . CYS A 1 87 ? -22.042 0.877 9.952 1.00 39.88 87 CYS A O 1
ATOM 718 N N . VAL A 1 88 ? -22.415 1.767 7.915 1.00 40.53 88 VAL A N 1
ATOM 719 C CA . VAL A 1 88 ? -23.319 2.852 8.362 1.00 40.53 88 VAL A CA 1
ATOM 720 C C . VAL A 1 88 ? -24.716 2.676 7.785 1.00 40.53 88 VAL A C 1
ATOM 72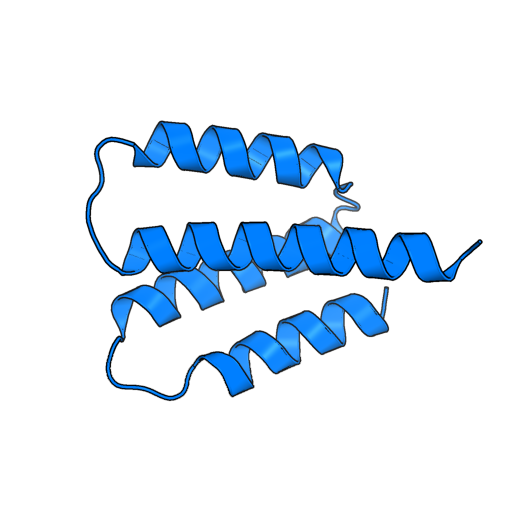2 O O . VAL A 1 88 ? -24.813 2.448 6.560 1.00 40.53 88 VAL A O 1
#

Foldseek 3Di:
DVVLLVVLVVCLVPVPPDDFPLLSVLQNVLSVVLVVVVVVVDDLVNLVVVLVVLCVVCVVPDDSNSVSNNVNSVVSSVSRVVVVVVPD

Radius of gyration: 13.0 Å; chains: 1; bounding box: 38×23×33 Å

Sequence (88 aa):
MKNLEDRLNEAMVTRCYGPDADYKRGYIEALKFALRKHKENWSIKDFEVDLRDTEKNLENFEGEYKEGILSALKFNIKIMEASTSECV

Secondary structure (DSSP, 8-state):
-HHHHHHHHHHHHHTT-SS-HHHHHHHHHHHHHHHHHHHTT--HHHHHHHHHHHHHHTTT--SHHHHHHHHHHHHHHHHHHHHHHTT-